Protein AF-A0A925VF21-F1 (afdb_monomer)

Structure (mmCIF, N/CA/C/O backbone):
data_AF-A0A925VF21-F1
#
_entry.id   AF-A0A925VF21-F1
#
loop_
_atom_site.group_PDB
_atom_site.id
_atom_site.type_symbol
_atom_site.label_atom_id
_atom_site.label_alt_id
_atom_site.label_comp_id
_atom_site.label_asym_id
_atom_site.label_entity_id
_atom_site.label_seq_id
_atom_site.pdbx_PDB_ins_code
_atom_site.Cartn_x
_atom_site.Cartn_y
_atom_site.Cartn_z
_atom_site.occupancy
_atom_site.B_iso_or_equiv
_atom_site.auth_seq_id
_atom_site.auth_comp_id
_atom_site.auth_asym_id
_atom_site.auth_atom_id
_atom_site.pdbx_PDB_model_num
ATOM 1 N N . MET A 1 1 ? 11.909 29.491 -9.530 1.00 74.19 1 MET A N 1
ATOM 2 C CA . MET A 1 1 ? 11.135 28.268 -9.796 1.00 74.19 1 MET A CA 1
ATOM 3 C C . MET A 1 1 ? 9.817 28.354 -9.063 1.00 74.19 1 MET A C 1
ATOM 5 O O . MET A 1 1 ? 9.803 28.370 -7.837 1.00 74.19 1 MET A O 1
ATOM 9 N N . SER A 1 2 ? 8.726 28.460 -9.807 1.00 91.94 2 SER A N 1
ATOM 10 C CA . SER A 1 2 ? 7.380 28.202 -9.317 1.00 91.94 2 SER A CA 1
ATOM 11 C C . SER A 1 2 ? 7.186 26.703 -9.086 1.00 91.94 2 SER A C 1
ATOM 13 O O . SER A 1 2 ? 7.917 25.878 -9.634 1.00 91.94 2 SER A O 1
ATOM 15 N N . ILE A 1 3 ? 6.168 26.343 -8.306 1.00 86.62 3 ILE A N 1
ATOM 16 C CA . ILE A 1 3 ? 5.776 24.939 -8.108 1.00 86.62 3 ILE A CA 1
ATOM 17 C C . ILE A 1 3 ? 5.473 24.261 -9.457 1.00 86.62 3 ILE A C 1
ATOM 19 O O . ILE A 1 3 ? 5.821 23.102 -9.654 1.00 86.62 3 ILE A O 1
ATOM 23 N N . ALA A 1 4 ? 4.884 24.991 -10.411 1.00 87.06 4 ALA A N 1
ATOM 24 C CA . ALA A 1 4 ? 4.561 24.464 -11.736 1.00 87.06 4 ALA A CA 1
ATOM 25 C C . ALA A 1 4 ? 5.811 24.104 -12.564 1.00 87.06 4 ALA A C 1
ATOM 27 O O . ALA A 1 4 ? 5.773 23.171 -13.361 1.00 87.06 4 ALA A O 1
ATOM 28 N N . GLU A 1 5 ? 6.927 24.805 -12.349 1.00 89.88 5 GLU A N 1
ATOM 29 C CA . GLU A 1 5 ? 8.194 24.592 -13.065 1.00 89.88 5 GLU A CA 1
ATOM 30 C C . GLU A 1 5 ? 9.012 23.412 -12.515 1.00 89.88 5 GLU A C 1
ATOM 32 O O . GLU A 1 5 ? 10.018 23.039 -13.108 1.00 89.88 5 GLU A O 1
ATOM 37 N N . MET A 1 6 ? 8.601 22.810 -11.393 1.00 88.31 6 MET A N 1
ATOM 38 C CA . MET A 1 6 ? 9.297 21.666 -10.785 1.00 88.31 6 MET A CA 1
ATOM 39 C C . MET A 1 6 ? 8.929 20.319 -11.424 1.00 88.31 6 MET A C 1
ATOM 41 O O . MET A 1 6 ? 9.425 19.278 -10.987 1.00 88.31 6 MET A O 1
ATOM 45 N N . ARG A 1 7 ? 8.044 20.314 -12.432 1.00 83.94 7 ARG A N 1
ATOM 46 C CA . ARG A 1 7 ? 7.632 19.096 -13.133 1.00 83.94 7 ARG A CA 1
ATOM 47 C C . ARG A 1 7 ? 8.845 18.428 -13.779 1.00 83.94 7 ARG A C 1
ATOM 49 O O . ARG A 1 7 ? 9.553 19.042 -14.570 1.00 83.94 7 ARG A O 1
ATOM 56 N N . LYS A 1 8 ? 9.036 17.151 -13.458 1.00 84.06 8 LYS A N 1
ATOM 57 C CA . LYS A 1 8 ? 9.959 16.260 -14.158 1.00 84.06 8 LYS A CA 1
ATOM 58 C C . LYS A 1 8 ? 9.176 15.424 -15.159 1.00 84.06 8 LYS A C 1
ATOM 60 O O . LYS A 1 8 ? 8.058 15.001 -14.858 1.00 84.06 8 LYS A O 1
ATOM 65 N N . ASP A 1 9 ? 9.767 15.199 -16.322 1.00 84.06 9 ASP A N 1
ATOM 66 C CA . ASP A 1 9 ? 9.236 14.256 -17.297 1.00 84.06 9 ASP A CA 1
ATOM 67 C C . ASP A 1 9 ? 9.797 12.867 -17.003 1.00 84.06 9 ASP A C 1
ATOM 69 O O . ASP A 1 9 ? 11.012 12.671 -16.972 1.00 84.06 9 ASP A O 1
ATOM 73 N N . TYR A 1 10 ? 8.890 11.923 -16.765 1.00 83.50 10 TYR A N 1
ATOM 74 C CA . TYR A 1 10 ? 9.216 10.534 -16.472 1.00 83.50 10 TYR A CA 1
ATOM 75 C C . TYR A 1 10 ? 9.423 9.780 -17.788 1.00 83.50 10 TYR A C 1
ATOM 77 O O . TYR A 1 10 ? 8.474 9.561 -18.542 1.00 83.50 10 TYR A O 1
ATOM 85 N N . THR A 1 11 ? 10.675 9.463 -18.104 1.00 85.44 11 THR A N 1
ATOM 86 C CA . THR A 1 11 ? 11.104 8.893 -19.394 1.00 85.44 11 THR A CA 1
ATOM 87 C C . THR A 1 11 ? 11.976 7.647 -19.237 1.00 85.44 11 THR A C 1
ATOM 89 O O . THR A 1 11 ? 12.432 7.099 -20.239 1.00 85.44 11 THR A O 1
ATOM 92 N N . LEU A 1 12 ? 12.196 7.177 -18.004 1.00 81.44 12 LEU A N 1
ATOM 93 C CA . LEU A 1 12 ? 13.092 6.065 -17.698 1.00 81.44 12 LEU A CA 1
ATOM 94 C C . LEU A 1 12 ? 12.633 4.763 -18.363 1.00 81.44 12 LEU A C 1
ATOM 96 O O . LEU A 1 12 ? 13.461 4.045 -18.914 1.00 81.44 12 LEU A O 1
ATOM 100 N N . ASN A 1 13 ? 11.332 4.459 -18.315 1.00 77.62 13 ASN A N 1
ATOM 101 C CA . ASN A 1 13 ? 10.741 3.275 -18.939 1.00 77.62 13 ASN A CA 1
ATOM 102 C C . ASN A 1 13 ? 9.295 3.541 -19.383 1.00 77.62 13 ASN A C 1
ATOM 104 O O . ASN A 1 13 ? 8.537 4.219 -18.692 1.00 77.62 13 ASN A O 1
ATOM 108 N N . GLY A 1 14 ? 8.906 2.963 -20.522 1.00 83.75 14 GLY A N 1
ATOM 109 C CA . GLY A 1 14 ? 7.515 2.938 -20.976 1.00 83.75 14 GLY A CA 1
ATOM 110 C C . GLY A 1 14 ? 6.689 1.855 -20.275 1.00 83.75 14 GLY A C 1
ATOM 111 O O . GLY A 1 14 ? 7.234 0.935 -19.669 1.00 83.75 14 GLY A O 1
ATOM 112 N N . LEU A 1 15 ? 5.364 1.959 -20.386 1.00 88.56 15 LEU A N 1
ATOM 113 C CA . LEU A 1 15 ? 4.414 0.951 -19.920 1.00 88.56 15 LEU A CA 1
ATOM 114 C C . LEU A 1 15 ? 3.494 0.565 -21.081 1.00 88.56 15 LEU A C 1
ATOM 116 O O . LEU A 1 15 ? 2.794 1.423 -21.617 1.00 88.56 15 LEU A O 1
ATOM 120 N N . SER A 1 16 ? 3.501 -0.711 -21.458 1.00 92.00 16 SER A N 1
ATOM 121 C CA . SER A 1 16 ? 2.627 -1.279 -22.487 1.00 92.00 16 SER A CA 1
ATOM 122 C C . SER A 1 16 ? 1.827 -2.432 -21.897 1.00 92.00 16 SER A C 1
ATOM 124 O O . SER A 1 16 ? 2.365 -3.229 -21.134 1.00 92.00 16 SER A O 1
ATOM 126 N N . GLU A 1 17 ? 0.553 -2.553 -22.276 1.00 90.44 17 GLU A N 1
ATOM 127 C CA . GLU A 1 17 ? -0.316 -3.650 -21.827 1.00 90.44 17 GLU A CA 1
ATOM 128 C C . GLU A 1 17 ? 0.228 -5.030 -22.216 1.00 90.44 17 GLU A C 1
ATOM 130 O O . GLU A 1 17 ? 0.036 -5.993 -21.482 1.00 90.44 17 GLU A O 1
ATOM 135 N N . ALA A 1 18 ? 0.949 -5.125 -23.338 1.00 94.00 18 ALA A N 1
ATOM 136 C CA . ALA A 1 18 ? 1.544 -6.378 -23.803 1.00 94.00 18 ALA A CA 1
ATOM 137 C C . ALA A 1 18 ? 2.646 -6.915 -22.871 1.00 94.00 18 ALA A C 1
ATOM 139 O O . ALA A 1 18 ? 2.925 -8.112 -22.888 1.00 94.00 18 ALA A O 1
ATOM 140 N N . ASP A 1 19 ? 3.246 -6.039 -22.061 1.00 91.81 19 ASP A N 1
ATOM 141 C CA . ASP A 1 19 ? 4.313 -6.382 -21.119 1.00 91.81 19 ASP A CA 1
ATOM 142 C C . ASP A 1 19 ? 3.770 -6.664 -19.705 1.00 91.81 19 ASP A C 1
ATOM 144 O O . ASP A 1 19 ? 4.545 -6.916 -18.779 1.00 91.81 19 ASP A O 1
ATOM 148 N N . LEU A 1 20 ? 2.443 -6.600 -19.51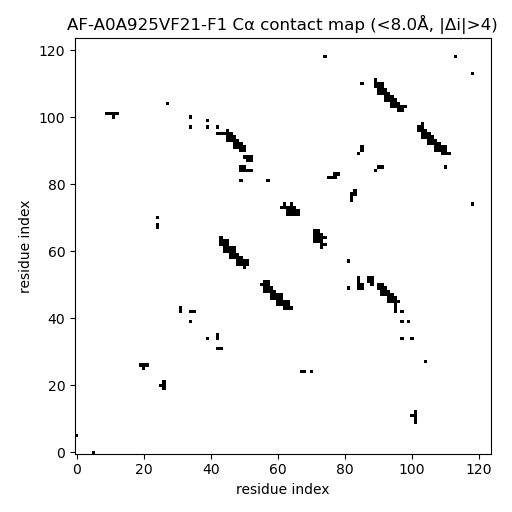9 1.00 95.38 20 LEU A N 1
ATOM 149 C CA . LEU A 1 20 ? 1.792 -6.803 -18.230 1.00 95.38 20 LEU A CA 1
ATOM 150 C C . LEU A 1 20 ? 1.336 -8.248 -18.037 1.00 95.38 20 LEU A C 1
ATOM 152 O O . LEU A 1 20 ? 0.729 -8.873 -18.907 1.00 95.38 20 LEU A O 1
ATOM 156 N N . SER A 1 21 ? 1.566 -8.757 -16.831 1.00 96.12 21 SER A N 1
ATOM 157 C CA . SER A 1 21 ? 0.932 -9.975 -16.350 1.00 96.12 21 SER A CA 1
ATOM 158 C C . SER A 1 21 ? -0.589 -9.774 -16.263 1.00 96.12 21 SER A C 1
ATOM 160 O O . SER A 1 21 ? -1.040 -8.755 -15.732 1.00 96.12 21 SER A O 1
ATOM 162 N N . PRO A 1 22 ? -1.398 -10.755 -16.709 1.00 95.75 22 PRO A N 1
ATOM 163 C CA . PRO A 1 22 ? -2.848 -10.719 -16.527 1.00 95.75 22 PRO A CA 1
ATOM 164 C C . PRO A 1 22 ? -3.258 -10.887 -15.055 1.00 95.75 22 PRO A C 1
ATOM 166 O O . PRO A 1 22 ? -4.369 -10.518 -14.684 1.00 95.75 22 PRO A O 1
ATOM 169 N N . ASP A 1 23 ? -2.374 -11.442 -14.219 1.00 95.44 23 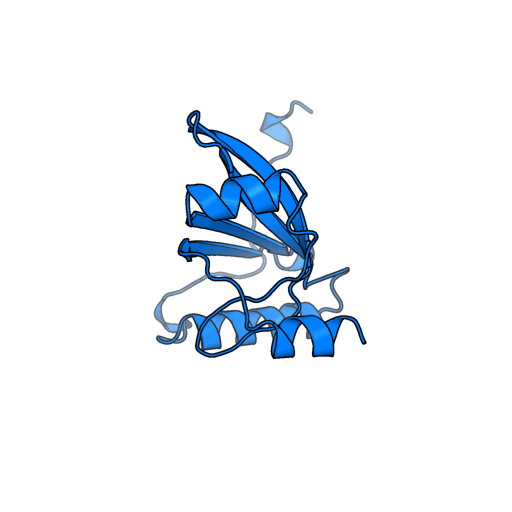ASP A N 1
ATOM 170 C CA . ASP A 1 23 ? -2.538 -11.482 -12.768 1.00 95.44 23 ASP A CA 1
ATOM 171 C C . ASP A 1 23 ? -1.897 -10.225 -12.142 1.00 95.44 23 ASP A C 1
ATOM 173 O O . ASP A 1 23 ? -0.668 -10.069 -12.212 1.00 95.44 23 ASP A O 1
ATOM 177 N N . PRO A 1 24 ? -2.692 -9.331 -11.518 1.00 94.88 24 PRO A N 1
ATOM 178 C CA . PRO A 1 24 ? -2.190 -8.095 -10.929 1.00 94.88 24 PRO A CA 1
ATOM 179 C C . PRO A 1 24 ? -1.310 -8.317 -9.690 1.00 94.88 24 PRO A C 1
ATOM 181 O O . PRO A 1 24 ? -0.433 -7.493 -9.422 1.00 94.88 24 PRO A O 1
ATOM 184 N N . ILE A 1 25 ? -1.493 -9.410 -8.941 1.00 95.81 25 ILE A N 1
ATOM 185 C CA . ILE A 1 25 ? -0.643 -9.732 -7.786 1.00 95.81 25 ILE A CA 1
ATOM 186 C C . ILE A 1 25 ? 0.731 -10.186 -8.275 1.00 95.81 25 ILE A C 1
ATOM 188 O O . ILE A 1 25 ? 1.751 -9.688 -7.794 1.00 95.81 25 ILE A O 1
ATOM 192 N N . ALA A 1 26 ? 0.774 -11.042 -9.300 1.00 95.50 26 ALA A N 1
ATOM 193 C CA . ALA A 1 26 ? 2.028 -11.419 -9.951 1.00 95.50 26 ALA A CA 1
ATOM 194 C C . ALA A 1 26 ? 2.729 -10.209 -10.601 1.00 95.50 26 ALA A C 1
ATOM 196 O O . ALA A 1 26 ? 3.958 -10.082 -10.529 1.00 95.50 26 ALA A O 1
ATOM 197 N N . GLN A 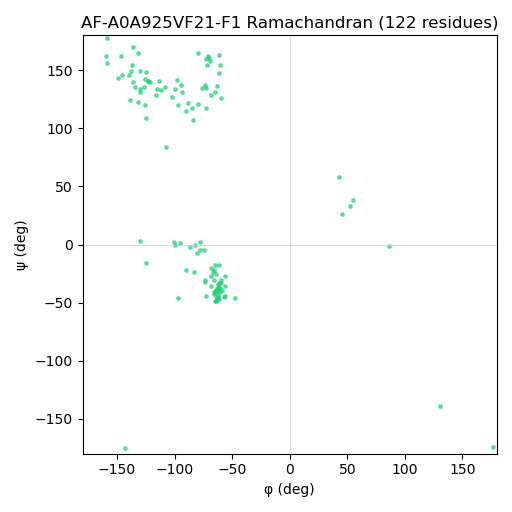1 27 ? 1.958 -9.279 -11.180 1.00 96.88 27 GLN A N 1
ATOM 198 C CA . GLN A 1 27 ? 2.501 -8.029 -11.714 1.00 96.88 27 GLN A CA 1
ATOM 199 C C . GLN A 1 27 ? 3.137 -7.171 -10.616 1.00 96.88 27 GLN A C 1
ATOM 201 O O . GLN A 1 27 ? 4.245 -6.657 -10.797 1.00 96.88 27 GLN A O 1
ATOM 206 N N . PHE A 1 28 ? 2.459 -7.019 -9.474 1.00 97.50 28 PHE A N 1
ATOM 207 C CA . PHE A 1 28 ? 3.009 -6.283 -8.341 1.00 97.50 28 PHE A CA 1
ATOM 208 C C . PHE A 1 28 ? 4.295 -6.933 -7.830 1.00 97.50 28 PHE A C 1
ATOM 210 O O . PHE A 1 28 ? 5.281 -6.222 -7.661 1.00 97.50 28 PHE A O 1
ATOM 217 N N . GLN A 1 29 ? 4.315 -8.258 -7.645 1.00 97.06 29 GLN A N 1
ATOM 218 C CA . GLN A 1 29 ? 5.507 -8.974 -7.180 1.00 97.06 29 GLN A CA 1
ATOM 219 C C . GLN A 1 29 ? 6.701 -8.730 -8.109 1.00 97.06 29 GLN A C 1
ATOM 221 O O . GLN A 1 29 ? 7.775 -8.364 -7.643 1.00 97.06 29 GLN A O 1
ATOM 226 N N . THR A 1 30 ? 6.488 -8.811 -9.426 1.00 96.88 30 THR A N 1
ATOM 227 C CA . THR A 1 30 ? 7.525 -8.514 -10.428 1.00 96.88 30 THR A CA 1
ATOM 228 C C . THR A 1 30 ? 8.101 -7.107 -10.250 1.00 96.88 30 THR A C 1
ATOM 230 O O . THR A 1 30 ? 9.314 -6.904 -10.301 1.00 96.88 30 THR A O 1
ATOM 233 N N . TRP A 1 31 ? 7.248 -6.105 -10.034 1.00 97.50 31 TRP A N 1
ATOM 234 C CA . TRP A 1 31 ? 7.712 -4.735 -9.821 1.00 97.50 31 TRP A CA 1
ATOM 235 C C . TRP A 1 31 ? 8.343 -4.506 -8.449 1.00 97.50 31 TRP A C 1
ATOM 237 O O . TRP A 1 31 ? 9.266 -3.700 -8.345 1.00 97.50 31 TRP A O 1
ATOM 247 N N . PHE A 1 32 ? 7.875 -5.206 -7.421 1.00 98.00 32 PHE A N 1
ATOM 248 C CA . PHE A 1 32 ? 8.452 -5.160 -6.086 1.00 98.00 32 PHE A CA 1
ATOM 249 C C . PHE A 1 32 ? 9.866 -5.757 -6.077 1.00 98.00 32 PHE A C 1
ATOM 251 O O . PHE A 1 32 ? 10.787 -5.140 -5.546 1.00 98.00 32 PHE A O 1
ATOM 258 N N . ASP A 1 33 ? 10.076 -6.878 -6.769 1.00 97.81 33 ASP A N 1
ATOM 259 C CA . ASP A 1 33 ? 11.395 -7.495 -6.942 1.00 97.81 33 ASP A CA 1
ATOM 260 C C . ASP A 1 33 ? 12.360 -6.572 -7.696 1.00 97.81 33 ASP A C 1
ATOM 262 O O . ASP A 1 33 ? 13.536 -6.481 -7.349 1.00 97.81 33 ASP A O 1
ATOM 266 N N . GLN A 1 34 ? 11.871 -5.816 -8.685 1.00 97.00 34 GLN A N 1
ATOM 267 C CA . GLN A 1 34 ? 12.668 -4.785 -9.359 1.00 97.00 34 GLN A CA 1
ATOM 268 C C . GLN A 1 34 ? 13.062 -3.644 -8.410 1.00 97.00 34 GLN A C 1
ATOM 270 O O . GLN A 1 34 ? 14.202 -3.184 -8.460 1.00 97.00 34 GLN A O 1
ATOM 275 N N . ALA A 1 35 ? 12.155 -3.198 -7.536 1.00 97.88 35 ALA A N 1
ATOM 276 C CA . ALA A 1 35 ? 12.459 -2.186 -6.522 1.00 97.88 35 ALA A CA 1
ATOM 277 C C . ALA A 1 35 ? 13.508 -2.684 -5.512 1.00 97.88 35 ALA A C 1
ATOM 279 O O . ALA A 1 35 ? 14.419 -1.936 -5.153 1.00 97.88 35 ALA A O 1
ATOM 280 N N . LEU A 1 36 ? 13.433 -3.959 -5.114 1.00 97.75 36 LEU A N 1
ATOM 281 C CA . LEU A 1 36 ? 14.448 -4.610 -4.281 1.00 97.75 36 LEU A CA 1
ATOM 282 C C . LEU A 1 36 ? 15.798 -4.710 -5.000 1.00 97.75 36 LEU A C 1
ATOM 284 O O . LEU A 1 36 ? 16.823 -4.328 -4.439 1.00 97.75 36 LEU A O 1
ATOM 288 N N . ALA A 1 37 ? 15.811 -5.177 -6.250 1.00 98.00 37 ALA A N 1
ATOM 289 C CA . ALA A 1 37 ? 17.031 -5.327 -7.045 1.00 98.00 37 ALA A CA 1
ATOM 290 C C . ALA A 1 37 ? 17.730 -3.983 -7.304 1.00 98.00 37 ALA A C 1
ATOM 292 O O . ALA A 1 37 ? 18.957 -3.910 -7.314 1.00 98.00 37 ALA A O 1
ATOM 293 N N . ALA A 1 38 ? 16.957 -2.905 -7.451 1.00 97.12 38 ALA A N 1
ATOM 294 C CA . ALA A 1 38 ? 17.468 -1.544 -7.572 1.00 97.12 38 ALA A CA 1
ATOM 295 C C . ALA A 1 38 ? 17.902 -0.923 -6.227 1.00 97.12 38 ALA A C 1
ATOM 297 O O . ALA A 1 38 ? 18.353 0.220 -6.206 1.00 97.12 38 ALA A O 1
ATOM 298 N N . SER A 1 39 ? 17.820 -1.668 -5.116 1.00 97.25 39 SER A N 1
ATOM 299 C CA . SER A 1 39 ? 18.221 -1.226 -3.772 1.00 97.25 39 SER A CA 1
ATOM 300 C C . SER A 1 39 ? 17.536 0.069 -3.32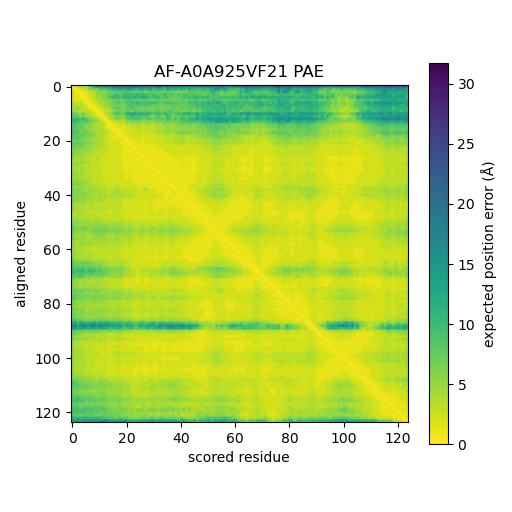5 1.00 97.25 39 SER A C 1
ATOM 302 O O . SER A 1 39 ? 18.166 0.925 -2.699 1.00 97.25 39 SER A O 1
ATOM 304 N N . LEU A 1 40 ? 16.250 0.231 -3.656 1.00 97.25 40 LEU A N 1
ATOM 305 C CA . LEU A 1 40 ? 15.495 1.406 -3.226 1.00 97.25 40 LEU A CA 1
ATOM 306 C C . LEU A 1 40 ? 15.418 1.468 -1.692 1.00 97.25 40 LEU A C 1
ATOM 308 O O . LEU A 1 40 ? 15.350 0.426 -1.034 1.00 97.25 40 LEU A O 1
ATOM 312 N N . PRO A 1 41 ? 15.396 2.673 -1.102 1.00 96.00 41 PRO A N 1
ATOM 313 C CA . PRO A 1 41 ? 15.131 2.825 0.320 1.00 96.00 41 PRO A CA 1
ATOM 314 C C . PRO A 1 41 ? 13.671 2.463 0.627 1.00 96.00 41 PRO A C 1
ATOM 316 O O . PRO A 1 41 ? 12.757 2.974 -0.014 1.00 96.00 41 PRO A O 1
ATOM 319 N N . GLU A 1 42 ? 13.460 1.588 1.615 1.00 96.62 42 GLU A N 1
ATOM 320 C CA . GLU A 1 42 ? 12.134 1.150 2.092 1.00 96.62 42 GLU A CA 1
ATOM 321 C C . GLU A 1 42 ? 11.115 0.863 0.961 1.00 96.62 42 GLU A C 1
ATOM 323 O O . GLU A 1 42 ? 10.031 1.448 0.933 1.00 96.62 42 GLU A O 1
ATOM 328 N N . PRO A 1 43 ? 11.400 -0.062 0.022 1.00 97.75 43 PRO A N 1
ATOM 329 C CA . PRO A 1 43 ? 10.524 -0.301 -1.127 1.00 97.75 43 PRO A CA 1
ATOM 330 C C . PRO A 1 43 ? 9.155 -0.858 -0.708 1.00 97.75 43 PRO A C 1
ATOM 332 O O . PRO A 1 43 ? 8.195 -0.793 -1.475 1.00 97.75 43 PRO A O 1
ATOM 335 N N . ASN A 1 44 ? 9.057 -1.387 0.516 1.00 98.38 44 ASN A N 1
ATOM 336 C CA . ASN A 1 44 ? 7.832 -1.869 1.140 1.00 98.38 44 ASN A CA 1
ATOM 337 C C . ASN A 1 44 ? 7.038 -0.775 1.879 1.00 98.38 44 ASN A C 1
ATOM 339 O O . ASN A 1 44 ? 5.971 -1.079 2.413 1.00 98.38 44 ASN A O 1
ATOM 343 N N . ALA A 1 45 ? 7.519 0.469 1.942 1.00 98.44 45 ALA A N 1
ATOM 344 C CA . ALA A 1 45 ? 6.746 1.581 2.476 1.00 98.44 45 ALA A CA 1
ATOM 345 C C . ALA A 1 45 ? 5.632 1.987 1.505 1.00 98.44 45 ALA A C 1
ATOM 347 O O . ALA A 1 45 ? 5.837 2.138 0.301 1.00 98.44 45 ALA A O 1
ATOM 348 N N . MET A 1 46 ? 4.434 2.188 2.048 1.00 98.50 46 MET A N 1
ATOM 349 C CA . MET A 1 46 ? 3.250 2.573 1.286 1.00 98.50 46 MET A CA 1
ATOM 350 C C . MET A 1 46 ? 2.426 3.613 2.035 1.00 98.50 46 MET A C 1
ATOM 352 O O . MET A 1 46 ? 2.318 3.589 3.262 1.00 98.50 46 MET A O 1
ATOM 356 N N . VAL A 1 47 ? 1.798 4.526 1.299 1.00 98.75 47 VAL A N 1
ATOM 357 C CA . VAL A 1 47 ? 0.821 5.461 1.862 1.00 98.75 47 VAL A CA 1
ATOM 358 C C . VAL A 1 47 ? -0.534 4.775 1.903 1.00 98.75 47 VAL A C 1
ATOM 360 O O . VAL A 1 47 ? -1.078 4.456 0.856 1.00 98.75 47 VAL A O 1
ATOM 363 N N . LEU A 1 48 ? -1.093 4.592 3.096 1.00 98.56 48 LEU A N 1
ATOM 364 C CA . LEU A 1 48 ? -2.444 4.085 3.317 1.00 98.56 48 LEU A CA 1
ATOM 365 C C . LEU A 1 48 ? -3.413 5.246 3.544 1.00 98.56 48 LEU A C 1
ATOM 367 O O . LEU A 1 48 ? -3.280 5.996 4.521 1.00 98.56 48 LEU A O 1
ATOM 371 N N . ALA A 1 49 ? -4.417 5.343 2.682 1.00 98.31 49 ALA A N 1
ATOM 372 C CA . ALA A 1 49 ? -5.548 6.244 2.811 1.00 98.31 49 ALA A CA 1
ATOM 373 C C . ALA A 1 49 ? -6.779 5.507 3.362 1.00 98.31 49 ALA A C 1
ATOM 375 O O . ALA A 1 49 ? -7.138 4.420 2.908 1.00 98.31 49 ALA A O 1
ATOM 376 N N . THR A 1 50 ? -7.430 6.133 4.336 1.00 97.25 50 THR A N 1
ATOM 377 C CA . THR A 1 50 ? -8.662 5.674 4.989 1.00 97.25 50 THR A CA 1
ATOM 378 C C . THR A 1 50 ? -9.658 6.828 5.053 1.00 97.25 50 THR A C 1
ATOM 380 O O . THR A 1 50 ? -9.294 7.990 4.845 1.00 97.25 50 THR A O 1
ATOM 383 N N . VAL A 1 51 ? -10.927 6.526 5.316 1.00 95.31 51 VAL A N 1
ATOM 384 C CA . VAL A 1 51 ? -11.993 7.530 5.377 1.00 95.31 51 VAL A CA 1
ATOM 385 C C . VAL A 1 51 ? -12.795 7.363 6.659 1.00 95.31 51 VAL A C 1
ATOM 387 O O . VAL A 1 51 ? -13.196 6.259 7.017 1.00 95.31 51 VAL A O 1
ATOM 390 N N . ALA A 1 52 ? -13.013 8.465 7.372 1.00 94.06 52 ALA A N 1
ATOM 391 C CA . ALA A 1 52 ? -13.874 8.467 8.545 1.00 94.06 52 ALA A CA 1
ATOM 392 C C . ALA A 1 52 ? -15.346 8.291 8.160 1.00 94.06 52 ALA A C 1
ATOM 394 O O . ALA A 1 52 ? -15.746 8.604 7.042 1.00 94.06 52 ALA A O 1
ATOM 395 N N . ALA A 1 53 ? -16.179 7.886 9.122 1.00 91.88 53 ALA A N 1
ATOM 396 C CA . ALA A 1 53 ? -17.630 7.786 8.934 1.00 91.88 53 ALA A CA 1
ATOM 397 C C . ALA A 1 53 ? -18.275 9.109 8.467 1.00 91.88 53 ALA A C 1
ATOM 399 O O . ALA A 1 53 ? -19.291 9.099 7.782 1.00 91.88 53 ALA A O 1
ATOM 400 N N . SER A 1 54 ? -17.661 10.251 8.800 1.00 93.56 54 SER A N 1
ATOM 401 C CA . SER A 1 54 ? -18.069 11.582 8.330 1.00 93.56 54 SER A CA 1
ATOM 402 C C . SER A 1 54 ? -17.702 11.879 6.869 1.00 93.56 54 SER A C 1
ATOM 404 O O . SER A 1 54 ? -18.032 12.950 6.369 1.00 93.56 54 SER A O 1
ATOM 406 N N . GLY A 1 55 ? -16.976 10.984 6.197 1.00 92.94 55 GLY A N 1
ATOM 407 C CA . GLY A 1 55 ? -16.433 11.187 4.854 1.00 92.94 55 GLY A CA 1
ATOM 408 C C . GLY A 1 55 ? -15.076 11.897 4.814 1.00 92.94 55 GLY A C 1
ATOM 409 O O . GLY A 1 55 ? -14.521 12.069 3.734 1.00 92.94 55 GLY A O 1
ATOM 410 N N . GLN A 1 56 ? -14.505 12.297 5.958 1.00 95.94 56 GLN A N 1
ATOM 411 C CA . GLN A 1 56 ? -13.198 12.961 5.998 1.00 95.94 56 GLN A CA 1
ATOM 412 C C . GLN A 1 56 ? -12.060 11.959 5.706 1.00 95.94 56 GLN A C 1
ATOM 414 O O . GLN A 1 56 ? -11.849 11.049 6.516 1.00 95.94 56 GLN A O 1
ATOM 419 N N . PRO A 1 57 ? -11.277 12.125 4.620 1.00 96.44 57 PRO A N 1
ATOM 420 C CA . PRO A 1 57 ? -10.132 11.264 4.345 1.00 96.44 57 PRO A CA 1
ATOM 421 C C . PRO A 1 57 ? -8.965 11.536 5.298 1.00 96.44 57 PRO A C 1
ATOM 423 O O . PRO A 1 57 ? -8.792 12.648 5.814 1.00 96.44 57 PRO A O 1
ATOM 426 N N . SER A 1 58 ? -8.131 10.519 5.490 1.00 97.31 58 SER A N 1
ATOM 427 C CA . SER A 1 58 ? -6.857 10.611 6.192 1.00 97.31 58 SER A CA 1
ATOM 428 C C . SER A 1 58 ? -5.823 9.670 5.562 1.00 97.31 58 SER A C 1
ATOM 430 O O . SER A 1 58 ? -6.171 8.594 5.087 1.00 97.31 58 SER A O 1
ATOM 432 N N . ALA A 1 59 ? -4.546 10.064 5.541 1.00 98.25 59 ALA A N 1
ATOM 433 C CA . ALA A 1 59 ? -3.474 9.273 4.934 1.00 98.25 59 ALA A CA 1
ATOM 434 C C . ALA A 1 59 ? -2.209 9.275 5.801 1.00 98.25 59 ALA A C 1
ATOM 436 O O . ALA A 1 59 ? -1.953 10.230 6.535 1.00 98.25 59 ALA A O 1
ATOM 437 N N . ARG A 1 60 ? -1.437 8.186 5.750 1.00 98.38 60 ARG A N 1
ATOM 438 C CA . ARG A 1 60 ? -0.139 8.032 6.433 1.00 98.38 60 ARG A CA 1
ATOM 439 C C . ARG A 1 60 ? 0.687 6.924 5.797 1.00 98.38 60 ARG A C 1
ATOM 441 O O . ARG A 1 60 ? 0.122 6.048 5.153 1.00 98.38 60 ARG A O 1
ATOM 448 N N . VAL A 1 61 ? 1.987 6.916 6.067 1.00 98.56 61 VAL A N 1
ATOM 449 C CA . VAL A 1 61 ? 2.866 5.795 5.714 1.00 98.56 61 VAL A CA 1
ATOM 450 C C . VAL A 1 61 ? 2.621 4.606 6.652 1.00 98.56 61 VAL A C 1
ATOM 452 O O . VAL A 1 61 ? 2.469 4.775 7.865 1.00 98.56 61 VAL A O 1
ATOM 455 N N . VAL A 1 62 ? 2.573 3.409 6.077 1.00 98.38 62 VAL A N 1
ATOM 456 C CA . VAL A 1 62 ? 2.643 2.101 6.739 1.00 98.38 62 VAL A CA 1
ATOM 457 C C . VAL A 1 62 ? 3.584 1.204 5.928 1.00 98.38 62 VAL A C 1
ATOM 459 O O . VAL A 1 62 ? 3.987 1.559 4.823 1.00 98.38 62 VAL A O 1
ATOM 462 N N . LEU A 1 63 ? 3.938 0.040 6.464 1.00 98.25 63 LEU A N 1
ATOM 463 C CA . LEU A 1 63 ? 4.815 -0.907 5.780 1.00 98.25 63 LEU A CA 1
ATOM 464 C C . LEU A 1 63 ? 4.019 -2.123 5.314 1.00 98.25 63 LEU A C 1
ATOM 466 O O . LEU A 1 63 ? 3.245 -2.681 6.092 1.00 98.25 63 LEU A O 1
ATOM 470 N N . LEU A 1 64 ? 4.259 -2.558 4.080 1.00 98.19 64 LEU A N 1
ATOM 471 C CA . LEU A 1 64 ? 3.872 -3.878 3.603 1.00 98.19 64 LEU A CA 1
ATOM 472 C C . LEU A 1 64 ? 4.659 -4.937 4.385 1.00 98.19 64 LEU A C 1
ATOM 474 O O . LEU A 1 64 ? 5.880 -4.829 4.557 1.00 98.19 64 LEU A O 1
ATOM 478 N N . LYS A 1 65 ? 3.936 -5.937 4.887 1.00 97.31 65 LYS A N 1
ATOM 479 C CA . LYS A 1 65 ? 4.458 -7.022 5.731 1.00 97.31 65 LYS A CA 1
ATOM 480 C C . LYS A 1 65 ? 4.151 -8.411 5.185 1.00 97.31 65 LYS A C 1
ATOM 482 O O . LYS A 1 65 ? 4.802 -9.363 5.593 1.00 97.31 65 LYS A O 1
ATOM 487 N N . GLY A 1 66 ? 3.217 -8.510 4.247 1.00 95.81 66 GLY A N 1
ATOM 488 C CA . GLY A 1 66 ? 2.935 -9.729 3.506 1.00 95.81 66 GLY A CA 1
ATOM 489 C C . GLY A 1 66 ? 2.219 -9.417 2.199 1.00 95.81 66 GLY A C 1
ATOM 490 O O . GLY A 1 66 ? 1.573 -8.375 2.069 1.00 95.81 66 GLY A O 1
ATOM 491 N N . LEU A 1 67 ? 2.356 -10.329 1.247 1.00 95.75 67 LEU A N 1
ATOM 492 C CA . LEU A 1 67 ? 1.620 -10.353 -0.007 1.00 95.75 67 LEU A CA 1
ATOM 493 C C . LEU A 1 67 ? 1.239 -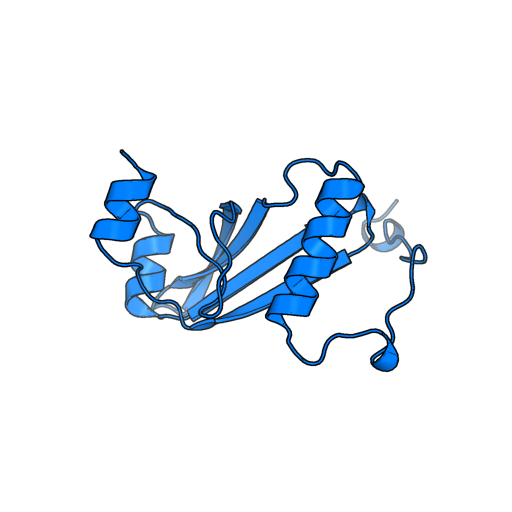11.807 -0.271 1.00 95.75 67 LEU A C 1
ATOM 495 O O . LEU A 1 67 ? 2.110 -12.676 -0.290 1.00 95.75 67 LEU A O 1
ATOM 499 N N . ASP A 1 68 ? -0.046 -12.069 -0.458 1.00 89.69 68 ASP A N 1
ATOM 500 C CA . ASP A 1 68 ? -0.543 -13.388 -0.833 1.00 89.69 68 ASP A CA 1
ATOM 501 C C . ASP A 1 68 ? -1.720 -13.266 -1.814 1.00 89.69 68 ASP A C 1
ATOM 503 O O . ASP A 1 68 ? -2.055 -12.174 -2.275 1.00 89.69 68 ASP A O 1
ATOM 507 N N . ALA A 1 69 ? -2.347 -14.393 -2.162 1.00 88.56 69 ALA A N 1
ATOM 508 C CA . ALA A 1 69 ? -3.465 -14.425 -3.107 1.00 88.56 69 ALA A CA 1
ATOM 509 C C . ALA A 1 69 ? -4.702 -13.620 -2.648 1.00 88.56 69 ALA A C 1
ATOM 511 O O . ALA A 1 69 ? -5.555 -13.300 -3.473 1.00 88.56 69 ALA A O 1
ATOM 512 N N . ARG A 1 70 ? -4.813 -13.291 -1.353 1.00 89.50 70 ARG A N 1
ATOM 513 C CA . ARG A 1 70 ? -5.861 -12.431 -0.777 1.00 89.50 70 ARG A CA 1
ATOM 514 C C . ARG A 1 70 ? -5.518 -10.947 -0.923 1.00 89.50 70 ARG A C 1
ATOM 516 O O . ARG A 1 70 ? -6.423 -10.117 -0.916 1.00 89.50 70 ARG A O 1
ATOM 523 N N . GLY A 1 71 ? -4.237 -10.603 -1.068 1.00 93.94 71 GLY A N 1
ATOM 524 C CA . GLY A 1 71 ? -3.771 -9.244 -1.328 1.00 93.94 71 GLY A CA 1
ATOM 525 C C . GLY A 1 71 ? -2.642 -8.790 -0.404 1.00 93.94 71 GLY A C 1
ATOM 526 O O . GLY A 1 71 ? -1.690 -9.521 -0.139 1.00 93.94 71 GLY A O 1
ATOM 527 N N . PHE A 1 72 ? -2.728 -7.535 0.038 1.00 97.69 72 PHE A N 1
ATOM 528 C CA . PHE A 1 72 ? -1.649 -6.798 0.696 1.00 97.69 72 PHE A CA 1
ATOM 529 C C . PHE A 1 72 ?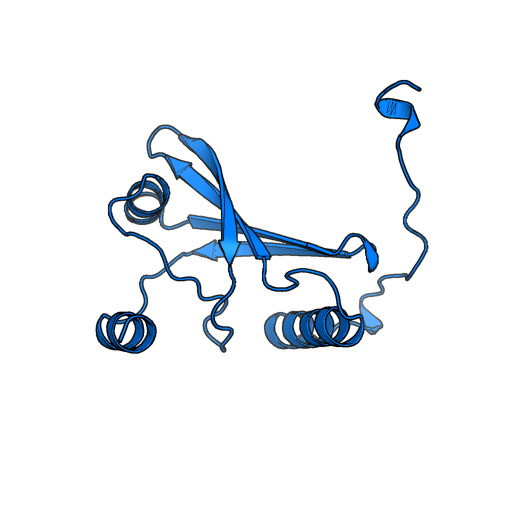 -1.869 -6.742 2.209 1.00 97.69 72 PHE A C 1
ATOM 531 O O . PHE A 1 72 ? -2.912 -6.276 2.669 1.00 97.69 72 PHE A O 1
ATOM 538 N N . VAL A 1 73 ? -0.867 -7.150 2.990 1.00 97.19 73 VAL A N 1
ATOM 539 C CA . VAL A 1 73 ? -0.960 -7.243 4.455 1.00 97.19 73 VAL A CA 1
ATOM 540 C C . VAL A 1 73 ? -0.061 -6.209 5.128 1.00 97.19 73 VAL A C 1
ATOM 542 O O . VAL A 1 73 ? 1.125 -6.086 4.812 1.00 97.19 73 VAL A O 1
ATOM 545 N N . PHE A 1 74 ? -0.607 -5.494 6.111 1.00 97.06 74 PHE A N 1
ATOM 546 C CA . PHE A 1 74 ? 0.136 -4.632 7.030 1.00 97.06 74 PHE A CA 1
ATOM 547 C C . PHE A 1 74 ? -0.381 -4.826 8.458 1.00 97.06 74 PHE A C 1
ATOM 549 O O . PHE A 1 74 ? -1.545 -5.157 8.666 1.00 97.06 74 PHE A O 1
ATOM 556 N N . TYR A 1 75 ? 0.470 -4.555 9.445 1.00 96.62 75 TYR A N 1
ATOM 557 C CA . TYR A 1 75 ? 0.110 -4.647 10.861 1.00 96.62 75 TYR A CA 1
ATOM 558 C C . TYR A 1 75 ? 0.122 -3.258 11.500 1.00 96.62 75 TYR A C 1
ATOM 560 O O . TYR A 1 75 ? 0.963 -2.408 11.192 1.00 96.62 75 TYR A O 1
ATOM 568 N N . SER A 1 76 ? -0.841 -2.988 12.380 1.00 95.00 76 SER A N 1
ATOM 569 C CA . SER A 1 76 ? -0.946 -1.708 13.082 1.00 95.00 76 SER A CA 1
ATOM 570 C C . SER A 1 76 ? -1.774 -1.834 14.360 1.00 95.00 76 SER A C 1
ATOM 572 O O . SER A 1 76 ? -2.318 -2.885 14.669 1.00 95.00 76 SER A O 1
ATOM 574 N N . ASN A 1 77 ? -1.891 -0.732 15.098 1.00 94.75 77 ASN A N 1
ATOM 575 C CA . ASN A 1 77 ? -2.712 -0.663 16.302 1.00 94.75 77 ASN A CA 1
ATOM 576 C C . ASN A 1 77 ? -4.203 -0.474 15.950 1.00 94.75 77 ASN A C 1
ATOM 578 O O . ASN A 1 77 ? -4.569 0.554 15.361 1.00 94.75 77 ASN A O 1
ATOM 582 N N . TYR A 1 78 ? -5.054 -1.415 16.373 1.00 93.56 78 TYR A N 1
ATOM 583 C CA . TYR A 1 78 ? -6.511 -1.379 16.183 1.00 93.56 78 TYR A CA 1
ATOM 584 C C . TYR A 1 78 ? -7.189 -0.157 16.823 1.00 93.56 78 TYR A C 1
ATOM 586 O O . TYR A 1 78 ? -8.124 0.394 16.255 1.00 93.56 78 TYR A O 1
ATOM 594 N N . ALA A 1 79 ? -6.680 0.338 17.953 1.00 95.75 79 ALA A N 1
ATOM 595 C CA . ALA A 1 79 ? -7.219 1.518 18.631 1.00 95.75 79 ALA A CA 1
ATOM 596 C C . ALA A 1 79 ? -6.798 2.849 17.978 1.00 95.75 79 ALA A C 1
ATOM 598 O O . ALA A 1 79 ? -7.232 3.917 18.407 1.00 95.75 79 ALA A O 1
ATOM 599 N N .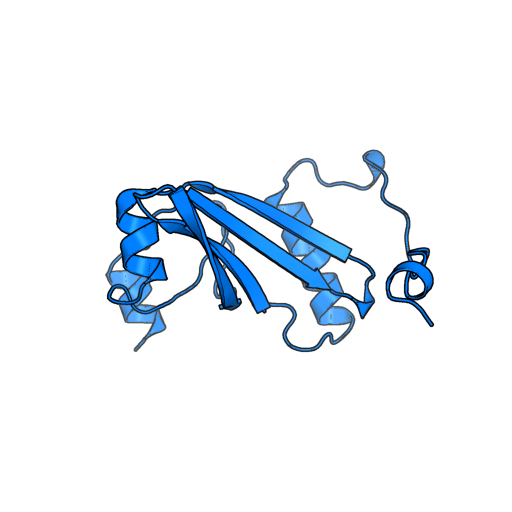 SER A 1 80 ? -5.935 2.818 16.957 1.00 97.00 80 SER A N 1
ATOM 600 C CA . SER A 1 80 ? -5.528 4.035 16.252 1.00 97.00 80 SER A CA 1
ATOM 601 C C . SER A 1 80 ? -6.649 4.579 15.367 1.00 97.00 80 SER A C 1
ATOM 603 O O . SER A 1 80 ? -7.523 3.835 14.930 1.00 97.00 80 SER A O 1
ATOM 605 N N . ARG A 1 81 ? -6.568 5.869 15.010 1.00 95.69 81 ARG A N 1
ATOM 606 C CA . ARG A 1 81 ? -7.524 6.515 14.096 1.00 95.69 81 ARG A CA 1
ATOM 607 C C . ARG A 1 81 ? -7.780 5.692 12.827 1.00 95.69 81 ARG A C 1
ATOM 609 O O . ARG A 1 81 ? -8.926 5.490 12.466 1.00 95.69 81 ARG A O 1
ATOM 616 N N . LYS A 1 82 ? -6.728 5.171 12.180 1.00 96.00 82 LYS A N 1
ATOM 617 C CA . LYS A 1 82 ? -6.887 4.347 10.969 1.00 96.00 82 LYS A CA 1
ATOM 618 C C . LYS A 1 82 ? -7.640 3.042 11.257 1.00 96.00 82 LYS A C 1
ATOM 620 O O . LYS A 1 82 ? -8.452 2.647 10.443 1.00 96.00 82 LYS A O 1
ATOM 625 N N . GLY A 1 83 ? -7.385 2.400 12.403 1.00 95.62 83 GLY A N 1
ATOM 626 C CA . GLY A 1 83 ? -8.052 1.152 12.783 1.00 95.62 83 GLY A CA 1
ATOM 627 C C . GLY A 1 83 ? -9.551 1.368 12.957 1.00 95.62 83 GLY A C 1
ATOM 628 O O . GLY A 1 83 ? -10.346 0.690 12.320 1.00 95.62 83 GLY A O 1
ATOM 629 N N . GLN A 1 84 ? -9.920 2.417 13.694 1.00 94.94 84 GLN A N 1
ATOM 630 C CA . GLN A 1 84 ? -11.318 2.818 13.872 1.00 94.94 84 GLN A CA 1
ATOM 631 C C . GLN A 1 84 ? -12.003 3.187 12.546 1.00 94.94 84 GLN A C 1
ATOM 633 O O . GLN A 1 84 ? -13.158 2.841 12.330 1.00 94.94 84 GLN A O 1
ATOM 638 N N . GLU A 1 85 ? -11.307 3.889 11.646 1.00 95.38 85 GLU A N 1
ATOM 639 C CA . GLU A 1 85 ? -11.845 4.238 10.323 1.00 95.38 85 GLU A CA 1
ATOM 640 C C . GLU A 1 85 ? -12.063 2.990 9.443 1.00 95.38 85 GLU A C 1
ATOM 642 O O . GLU A 1 85 ? -13.093 2.871 8.777 1.00 95.38 85 GLU A O 1
ATOM 647 N N . LEU A 1 86 ? -11.127 2.037 9.474 1.00 95.00 86 LEU A N 1
ATOM 648 C CA . LEU A 1 86 ? -11.197 0.788 8.709 1.00 95.00 86 LEU A CA 1
ATOM 649 C C . LEU A 1 86 ? -12.309 -0.143 9.205 1.00 95.00 86 LEU A C 1
ATOM 651 O O . LEU A 1 86 ? -12.972 -0.765 8.380 1.00 95.00 86 LEU A O 1
ATOM 655 N N . ASP A 1 87 ? -12.564 -0.175 10.514 1.00 91.56 87 ASP A N 1
ATOM 656 C CA . ASP A 1 87 ? -13.642 -0.973 11.112 1.00 91.56 87 ASP A CA 1
ATOM 657 C C . ASP A 1 87 ? -15.045 -0.524 10.673 1.00 91.56 87 ASP A C 1
ATOM 659 O O . ASP A 1 87 ? -15.980 -1.321 10.685 1.00 91.56 87 ASP A O 1
ATOM 663 N N . VAL A 1 88 ? -15.206 0.747 10.288 1.00 86.62 88 VAL A N 1
ATOM 664 C CA . VAL A 1 88 ? -16.506 1.307 9.885 1.00 86.62 88 VAL A CA 1
ATOM 665 C C . VAL A 1 88 ? -16.685 1.304 8.369 1.00 86.62 88 VAL A C 1
ATOM 667 O O . VAL A 1 88 ? -17.757 0.961 7.875 1.00 86.62 88 VAL A O 1
ATOM 670 N N . GLY A 1 89 ? -15.666 1.733 7.620 1.00 76.81 89 GLY A N 1
ATOM 671 C CA . GLY A 1 89 ? -15.777 1.933 6.172 1.00 76.81 89 GLY A CA 1
ATOM 672 C C . GLY A 1 89 ? -15.428 0.707 5.330 1.00 76.81 89 GLY A C 1
ATOM 673 O O . GLY A 1 89 ? -15.826 0.652 4.167 1.00 76.81 89 GLY A O 1
ATOM 674 N N . ALA A 1 90 ? -14.661 -0.235 5.892 1.00 85.25 90 ALA A N 1
ATOM 675 C CA . ALA A 1 90 ? -14.125 -1.430 5.236 1.00 85.25 90 ALA A CA 1
ATOM 676 C C . ALA A 1 90 ? -13.501 -1.187 3.844 1.00 85.25 90 ALA A C 1
ATOM 678 O O . ALA A 1 90 ? -13.490 -2.078 2.999 1.00 85.25 90 ALA A O 1
ATOM 679 N N . ARG A 1 91 ? -13.003 0.026 3.575 1.00 93.56 91 ARG A N 1
ATOM 680 C CA . ARG A 1 91 ? -12.411 0.432 2.294 1.00 93.56 91 ARG A CA 1
ATOM 681 C C . ARG A 1 91 ? -11.136 1.213 2.535 1.00 93.56 91 ARG A C 1
ATOM 683 O O . ARG A 1 91 ? -11.083 2.065 3.425 1.00 93.56 91 ARG A O 1
ATOM 690 N N . ALA A 1 92 ? -10.139 0.955 1.705 1.00 96.81 92 ALA A N 1
ATOM 691 C CA . ALA A 1 92 ? -8.878 1.670 1.742 1.00 96.81 92 ALA A CA 1
ATOM 692 C C . ALA A 1 92 ? -8.287 1.818 0.340 1.00 96.81 92 ALA A C 1
ATOM 694 O O . ALA A 1 92 ? -8.646 1.098 -0.594 1.00 96.81 92 ALA A O 1
ATOM 695 N N . ALA A 1 93 ? -7.348 2.749 0.228 1.00 98.06 93 ALA A N 1
ATOM 696 C CA . ALA A 1 93 ? -6.443 2.835 -0.905 1.00 98.06 93 ALA A CA 1
ATOM 697 C C . ALA A 1 93 ? -5.008 2.835 -0.382 1.00 98.06 93 ALA A C 1
ATOM 699 O O . ALA A 1 93 ? -4.728 3.446 0.653 1.00 98.06 93 ALA A O 1
ATOM 700 N N . LEU A 1 94 ? -4.100 2.177 -1.093 1.00 97.38 94 LEU A N 1
ATOM 701 C CA . LEU A 1 94 ? -2.671 2.238 -0.815 1.00 97.38 94 LEU A CA 1
ATOM 702 C C . LEU A 1 94 ? -1.888 2.663 -2.055 1.00 97.38 94 LEU A C 1
ATOM 704 O O . LEU A 1 94 ? -2.288 2.386 -3.188 1.00 97.38 94 LEU A O 1
ATOM 708 N N . VAL A 1 95 ? -0.782 3.366 -1.824 1.00 98.69 95 VAL A N 1
ATOM 709 C CA . VAL A 1 95 ? 0.110 3.859 -2.875 1.00 98.69 95 VAL A CA 1
ATOM 710 C C . VAL A 1 95 ? 1.553 3.526 -2.527 1.00 98.69 95 VAL A C 1
ATOM 712 O O . VAL A 1 95 ? 2.058 3.970 -1.495 1.00 98.69 95 VAL A O 1
ATOM 715 N N . PHE A 1 96 ? 2.224 2.804 -3.419 1.00 98.62 96 PHE A N 1
ATOM 716 C CA . PHE A 1 96 ? 3.681 2.710 -3.461 1.00 98.62 96 PHE A CA 1
ATOM 717 C C . PHE A 1 96 ? 4.205 3.763 -4.426 1.00 98.62 96 PHE A C 1
ATOM 719 O O . PHE A 1 96 ? 3.707 3.864 -5.549 1.00 98.62 96 PHE A O 1
ATOM 726 N N . TYR A 1 97 ? 5.203 4.536 -4.007 1.00 97.50 97 TYR A N 1
ATOM 727 C CA . TYR A 1 97 ? 5.881 5.494 -4.872 1.00 97.50 97 TYR A CA 1
ATOM 728 C C . TYR A 1 97 ? 7.382 5.220 -4.859 1.00 97.50 97 TYR A C 1
ATOM 730 O O . TYR A 1 97 ? 8.059 5.467 -3.866 1.00 97.50 97 TYR A O 1
ATOM 738 N N . TRP A 1 98 ? 7.877 4.703 -5.979 1.00 97.12 98 TRP A N 1
ATOM 739 C CA . TRP A 1 98 ? 9.276 4.368 -6.210 1.00 97.12 98 TRP A CA 1
ATOM 740 C C . TRP A 1 98 ? 9.852 5.396 -7.178 1.00 97.12 98 TRP A C 1
ATOM 742 O O . TRP A 1 98 ? 9.845 5.199 -8.396 1.00 97.12 98 TRP A O 1
ATOM 752 N N . ALA A 1 99 ? 10.284 6.532 -6.630 1.00 93.69 99 ALA A N 1
ATOM 753 C CA . ALA A 1 99 ? 10.706 7.697 -7.404 1.00 93.69 99 ALA A CA 1
ATOM 754 C C . ALA A 1 99 ? 11.872 7.375 -8.350 1.00 93.69 99 ALA A C 1
ATOM 756 O O . ALA A 1 99 ? 11.882 7.818 -9.494 1.00 93.69 99 ALA A O 1
ATOM 757 N N . GLU A 1 100 ? 12.819 6.564 -7.887 1.00 93.56 100 GLU A N 1
ATOM 758 C CA . GLU A 1 100 ? 14.018 6.129 -8.604 1.00 93.56 100 GLU A CA 1
ATOM 759 C C . GLU A 1 100 ? 13.695 5.232 -9.805 1.00 93.56 100 GLU A C 1
ATOM 761 O O . GLU A 1 100 ? 14.483 5.151 -10.743 1.00 93.56 100 GLU A O 1
ATOM 766 N N . LEU A 1 101 ? 12.530 4.580 -9.785 1.00 94.69 101 LEU A N 1
ATOM 767 C CA . LEU A 1 101 ? 12.007 3.786 -10.898 1.00 94.69 101 LEU A CA 1
ATOM 768 C C . LEU A 1 101 ? 10.943 4.532 -11.706 1.00 94.69 101 LEU A C 1
ATOM 770 O O . LEU A 1 101 ? 10.359 3.946 -12.617 1.00 94.69 101 LEU A O 1
ATOM 774 N N . GLU A 1 102 ? 10.654 5.786 -11.345 1.00 94.88 102 GLU A N 1
ATOM 775 C CA . GLU A 1 102 ? 9.576 6.594 -11.920 1.00 94.88 102 GLU A CA 1
ATOM 776 C C . GLU A 1 102 ? 8.217 5.873 -11.899 1.00 94.88 102 GLU A C 1
ATOM 778 O O . GLU A 1 102 ? 7.385 6.025 -12.794 1.00 94.88 102 GLU A O 1
ATOM 783 N N . ARG A 1 103 ? 7.988 5.052 -10.864 1.00 94.94 103 ARG A N 1
ATOM 784 C CA . ARG A 1 103 ? 6.854 4.129 -10.803 1.00 94.94 103 ARG A CA 1
ATOM 785 C C . ARG A 1 103 ? 5.973 4.392 -9.596 1.00 94.94 103 ARG A C 1
ATOM 787 O O . ARG A 1 103 ? 6.442 4.607 -8.479 1.00 94.94 103 ARG A O 1
ATOM 794 N N . GLN A 1 104 ? 4.669 4.302 -9.828 1.00 96.44 104 GLN A N 1
ATOM 795 C CA . GLN A 1 104 ? 3.660 4.299 -8.783 1.00 96.44 104 GLN A CA 1
ATOM 796 C C . GLN A 1 104 ? 2.761 3.076 -8.940 1.00 96.44 104 GLN A C 1
ATOM 798 O O . GLN A 1 104 ? 2.302 2.789 -10.044 1.00 96.44 104 GLN A O 1
ATOM 803 N N . VAL A 1 105 ? 2.474 2.393 -7.832 1.00 97.81 105 VAL A N 1
ATOM 804 C CA . VAL A 1 105 ? 1.453 1.341 -7.791 1.00 97.81 105 VAL A CA 1
ATOM 805 C C . VAL A 1 105 ? 0.337 1.771 -6.858 1.00 97.81 105 VAL A C 1
ATOM 807 O O . VAL A 1 105 ? 0.594 2.160 -5.720 1.00 97.81 105 VAL A O 1
ATOM 810 N N . ARG A 1 106 ? -0.900 1.698 -7.348 1.00 98.25 106 ARG A N 1
ATOM 811 C CA . ARG A 1 106 ? -2.113 2.006 -6.591 1.00 98.25 106 ARG A CA 1
ATOM 812 C C . ARG A 1 106 ? -2.948 0.748 -6.450 1.00 98.25 106 ARG A C 1
ATOM 814 O O . ARG A 1 106 ? -3.172 0.053 -7.436 1.00 98.25 106 ARG A O 1
ATOM 821 N N . VAL A 1 107 ? -3.425 0.495 -5.240 1.00 97.75 107 VAL A N 1
ATOM 822 C CA . VAL A 1 107 ? -4.343 -0.608 -4.950 1.00 97.75 107 VAL A CA 1
ATOM 823 C C . VAL A 1 107 ? -5.517 -0.047 -4.166 1.00 97.75 107 VAL A C 1
ATOM 825 O O . VAL A 1 107 ? -5.335 0.734 -3.233 1.00 97.75 107 VAL A O 1
ATOM 828 N N . GLU A 1 108 ? -6.721 -0.428 -4.568 1.00 97.19 108 GLU A N 1
ATOM 829 C CA . GLU A 1 108 ? -7.979 0.046 -4.000 1.00 97.19 108 GLU A CA 1
ATOM 830 C C . GLU A 1 108 ? -8.884 -1.162 -3.782 1.00 97.19 108 GLU A C 1
ATOM 832 O O . GLU A 1 108 ? -8.981 -2.031 -4.650 1.00 97.19 108 GLU A O 1
ATOM 837 N N . GLY A 1 109 ? -9.535 -1.243 -2.625 1.00 94.94 109 GLY A N 1
ATOM 838 C CA . GLY A 1 109 ? -10.354 -2.409 -2.327 1.00 94.94 109 GLY A CA 1
ATOM 839 C C . GLY A 1 109 ? -10.977 -2.416 -0.942 1.00 94.94 109 GLY A C 1
ATOM 840 O O . GLY A 1 109 ? -10.897 -1.443 -0.182 1.00 94.94 109 GLY A O 1
ATOM 841 N N . GLY A 1 110 ? -11.627 -3.544 -0.654 1.00 94.69 110 GLY A N 1
ATOM 842 C CA . GLY A 1 110 ? -12.098 -3.877 0.682 1.00 94.69 110 GLY A CA 1
ATOM 843 C C . GLY A 1 110 ? -10.932 -4.168 1.623 1.00 94.69 110 GLY A C 1
ATOM 844 O O . GLY A 1 110 ? -9.837 -4.507 1.175 1.00 94.69 110 GLY A O 1
ATOM 845 N N . ILE A 1 111 ? -11.165 -4.032 2.925 1.00 94.44 111 ILE A N 1
ATOM 846 C CA . ILE A 1 111 ? -10.195 -4.426 3.944 1.00 94.44 111 ILE A CA 1
ATOM 847 C C . ILE A 1 111 ? -10.801 -5.444 4.903 1.00 94.44 111 ILE A C 1
ATOM 849 O O . ILE A 1 111 ? -11.959 -5.334 5.304 1.00 94.44 111 ILE A O 1
ATOM 853 N N . GLU A 1 112 ? -9.989 -6.416 5.289 1.00 92.94 112 GLU A N 1
ATOM 854 C CA . GLU A 1 112 ? -10.349 -7.447 6.249 1.00 92.94 112 GLU A CA 1
ATOM 855 C C . GLU A 1 112 ? -9.259 -7.538 7.314 1.00 92.94 112 GLU A C 1
ATOM 857 O O . GLU A 1 112 ? -8.085 -7.254 7.060 1.00 92.94 112 GLU A O 1
ATOM 862 N N . ARG A 1 113 ? -9.653 -7.904 8.535 1.00 93.56 113 ARG A N 1
ATOM 863 C CA . ARG A 1 113 ? -8.685 -8.216 9.585 1.00 93.56 113 ARG A CA 1
ATOM 864 C C . ARG A 1 113 ? -8.109 -9.600 9.306 1.00 93.56 113 ARG A C 1
ATOM 866 O O . ARG A 1 113 ? -8.862 -10.532 9.035 1.00 93.56 113 ARG A O 1
ATOM 873 N N . VAL A 1 114 ? -6.789 -9.724 9.420 1.00 94.12 114 VAL A N 1
ATOM 874 C CA . VAL A 1 114 ? -6.136 -11.036 9.504 1.00 94.12 114 VAL A CA 1
ATOM 875 C C . VAL A 1 114 ? -6.615 -11.781 10.751 1.00 94.12 114 VAL A C 1
ATOM 877 O O . VAL A 1 114 ? -7.189 -11.180 11.668 1.00 94.12 114 VAL A O 1
ATOM 880 N N . SER A 1 115 ? -6.388 -13.091 10.788 1.00 93.94 115 SER A N 1
ATOM 881 C CA . SER A 1 115 ? -6.717 -13.898 11.966 1.00 93.94 115 SER A CA 1
ATOM 882 C C . SER A 1 115 ? -5.948 -13.423 13.207 1.00 93.94 115 SER A C 1
ATOM 884 O O . SER A 1 115 ? -4.878 -12.812 13.106 1.00 93.94 115 SER A O 1
ATOM 886 N N . ALA A 1 116 ? -6.501 -13.690 14.394 1.00 92.75 116 ALA A N 1
ATOM 887 C CA . ALA A 1 116 ? -5.821 -13.363 15.646 1.00 92.75 116 ALA A CA 1
ATOM 888 C C . ALA A 1 116 ? -4.482 -14.109 15.734 1.00 92.75 116 ALA A C 1
ATOM 890 O O . ALA A 1 116 ? -3.480 -13.525 16.126 1.00 92.75 116 ALA A O 1
ATOM 891 N N . GLU A 1 117 ? -4.449 -15.349 15.252 1.00 94.62 117 GLU A N 1
ATOM 892 C CA . GLU A 1 117 ? -3.268 -16.200 15.193 1.00 94.62 117 GLU A CA 1
ATOM 893 C C . GLU A 1 11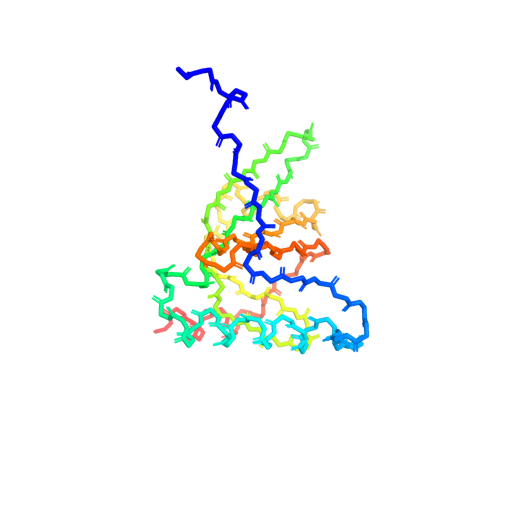7 ? -2.185 -15.629 14.263 1.00 94.62 117 GLU A C 1
ATOM 895 O O . GLU A 1 117 ? -1.019 -15.580 14.651 1.00 94.62 117 GLU A O 1
ATOM 900 N N . GLU A 1 118 ? -2.545 -15.153 13.061 1.00 91.50 118 GLU A N 1
ATOM 901 C CA . GLU A 1 118 ? -1.604 -14.463 12.157 1.00 91.50 118 GLU A CA 1
ATOM 902 C C . GLU A 1 118 ? -1.064 -13.171 12.794 1.00 91.50 118 GLU A C 1
ATOM 904 O O . GLU A 1 118 ? 0.126 -12.870 12.682 1.00 91.50 118 GLU A O 1
ATOM 909 N N . SER A 1 119 ? -1.922 -12.413 13.486 1.00 91.19 119 SER A N 1
ATOM 910 C CA . SER A 1 119 ? -1.525 -11.192 14.194 1.00 91.19 119 SER A CA 1
ATOM 911 C C . SER A 1 119 ? -0.565 -11.491 15.348 1.00 91.19 119 SER A C 1
ATOM 913 O O . SER A 1 119 ? 0.480 -10.850 15.446 1.00 91.19 119 SER A O 1
ATOM 915 N N . ASP A 1 120 ? -0.889 -12.461 16.200 1.00 90.88 120 ASP A N 1
ATOM 916 C CA . ASP A 1 120 ? -0.065 -12.857 17.344 1.00 90.88 120 ASP A CA 1
ATOM 917 C C . ASP A 1 120 ? 1.288 -13.402 16.879 1.00 90.88 120 ASP A C 1
ATOM 919 O O . ASP A 1 120 ? 2.321 -13.023 17.426 1.00 90.88 120 ASP A O 1
ATOM 923 N N . ALA A 1 121 ? 1.311 -14.205 15.810 1.00 91.88 121 ALA A N 1
ATOM 924 C CA . ALA A 1 121 ? 2.547 -14.723 15.228 1.00 91.88 121 ALA A CA 1
ATOM 925 C C . ALA A 1 121 ? 3.482 -13.617 14.707 1.00 91.88 121 ALA A C 1
ATOM 927 O O . ALA A 1 121 ? 4.699 -13.767 14.779 1.00 91.88 121 ALA A O 1
ATOM 928 N N . TYR A 1 122 ? 2.942 -12.507 14.192 1.00 89.44 122 TYR A N 1
ATOM 929 C CA . TYR A 1 122 ? 3.751 -11.373 13.732 1.00 89.44 122 TYR A CA 1
ATOM 930 C C . TYR A 1 122 ? 4.358 -10.553 14.887 1.00 89.44 122 TYR A C 1
ATOM 932 O O . TYR A 1 122 ? 5.422 -9.956 14.712 1.00 89.44 122 TYR A O 1
ATOM 940 N N . PHE A 1 123 ? 3.686 -10.487 16.042 1.00 86.50 123 PHE A N 1
ATOM 941 C CA . PHE A 1 123 ? 4.111 -9.687 17.202 1.00 86.50 123 PHE A CA 1
ATOM 942 C C . PHE A 1 123 ? 4.832 -10.485 18.306 1.00 86.50 123 PHE A C 1
ATOM 944 O O . PHE A 1 123 ? 5.212 -9.878 19.312 1.00 86.50 123 PHE A O 1
ATOM 951 N N . ALA A 1 124 ? 4.994 -11.800 18.135 1.00 79.00 124 ALA A N 1
ATOM 952 C CA . ALA A 1 124 ? 5.686 -12.695 19.066 1.00 79.00 124 ALA A CA 1
ATOM 953 C C . ALA A 1 124 ? 7.213 -12.498 19.119 1.00 79.00 124 ALA A C 1
ATOM 955 O O . ALA A 1 124 ? 7.804 -11.977 18.144 1.00 79.00 124 ALA A O 1
#

Radius of gyration: 16.63 Å; Cα contacts (8 Å, |Δi|>4): 147; chains: 1; bounding box: 36×44×43 Å

Mean predicted aligned error: 3.93 Å

Secondary structure (DSSP, 8-state):
--GGGGPPP--S----GGGS-SSHHHHHHHHHHHHHHTT-SSTTEEEEEEE-TTS-EEEEEEE--EEETTEEE----TTSHHHHHHHHH-EEEEEEEEGGGTEEEEEEEE--PPPHHHHHHHH-

pLDDT: mean 93.78, std 5.06, range [74.19, 98.75]

Solvent-accessible surface area (backbone atoms only — not comparable to full-atom values): 7785 Å² total; per-residue (Å²): 130,58,82,81,69,68,69,78,86,84,73,90,70,89,87,54,77,90,79,51,58,92,48,65,67,62,39,48,51,56,53,50,52,50,36,56,75,68,64,49,82,66,70,48,44,26,38,42,36,38,34,38,98,87,67,53,72,49,72,46,80,48,53,61,74,46,76,56,99,91,44,83,37,65,85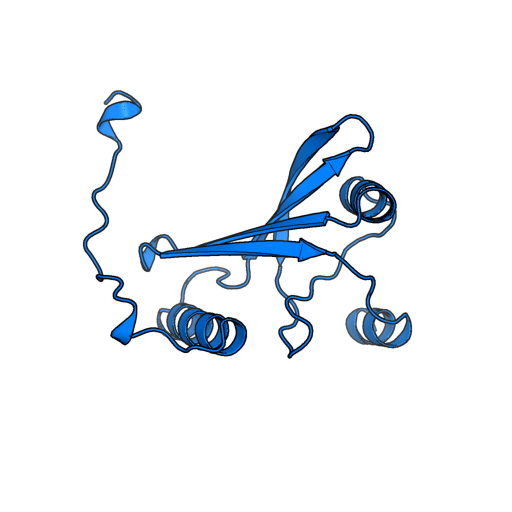,81,63,62,91,38,72,67,33,54,20,39,76,72,58,35,43,40,36,37,36,37,74,41,74,94,72,72,40,72,51,78,50,74,46,78,62,79,83,74,55,69,66,62,52,48,65,73,73,106

Foldseek 3Di:
DPPVVPDDDDDLDDDDPVPADPDVLVRVVVVLVVCVVVVAPQQQKKKKWFAAPVRRIDIDIFGFDDQDPVGTDTDDDCPDPRNNRCVPPQWMKMWGDRVVNVDIDIDIDGDDDDDPVVRVVVVD

Sequence (124 aa):
MSIAEMRKDYTLNGLSEADLSPDPIAQFQTWFDQALAASLPEPNAMVLATVAASGQPSARVVLLKGLDARGFVFYSNYASRKGQELDVGARAALVFYWAELERQVRVEGGIERVSAEESDAYFA

Nearest PDB structures (foldseek):
  1jnw-assembly1_A-2  TM=9.598E-01  e=1.137E-11  Escherichia coli
  6ymh-assembly1_BBB  TM=9.590E-01  e=1.458E-10  Escherichia coli K-12
  6ylz-assembly1_AAA-2  TM=9.613E-01  e=2.370E-10  Escherichia coli K-12
  1wv4-assembly1_A  TM=9.303E-01  e=1.458E-10  Escherichia coli
  6ymh-assembly1_AAA  TM=9.338E-01  e=1.975E-10  Escherichia coli K-12